Protein AF-A0A2A5MB67-F1 (afdb_monomer)

Sequence (106 aa):
VLVMNRERSQDVKKAVEFLKQNQRSEYKRHREIYRPWGRCDVVVQTPRFIVNRITVKPGGAFSMQMHHHRAEHWVILAGTGQVTVNGKQFLLTENQSTFIPIGAEH

Organism: NCBI:txid1463165

Mean predicted aligned error: 7.69 Å

InterPro domains:
  IPR001538 Mannose-6-phosphate isomerase, type II, C-terminal [PF01050] (22-106)
  IPR011051 RmlC-like cupin domain superfamily [SSF51182] (1-106)
  IPR014710 RmlC-like jelly roll fold [G3DSA:2.60.120.10] (13-106)
  IPR051161 Mannose-6-phosphate isomerase type 2 [PTHR46390] (1-106)

pLDDT: mean 90.05, std 9.38, range [61.69, 98.25]

Secondary structure (DSSP, 8-state):
-----GGGGGGHHHHHHHHHHTT-STTTS-SEEEETTEEEEEEEE-SS-EEEEEEEPTT--PPP-B-SS--EEEE--SSEEEEEETTEEEEEETT-EEEE-TT-B-

Structure (mmCIF, N/CA/C/O backbone):
data_AF-A0A2A5MB67-F1
#
_entry.id   AF-A0A2A5MB67-F1
#
loop_
_atom_site.group_PDB
_atom_site.id
_atom_site.type_symbol
_atom_site.label_atom_id
_atom_site.label_alt_id
_atom_site.label_comp_id
_atom_site.label_asym_id
_atom_site.label_entity_id
_atom_site.label_seq_id
_atom_site.pdbx_PDB_ins_code
_atom_site.Cartn_x
_atom_site.Cartn_y
_atom_site.Cartn_z
_atom_site.occupancy
_atom_site.B_iso_or_equiv
_atom_site.auth_seq_id
_atom_site.auth_comp_id
_atom_site.auth_asym_id
_atom_site.auth_atom_id
_atom_site.pdbx_PDB_model_num
ATOM 1 N N . VAL A 1 1 ? 9.044 -7.801 -14.062 1.00 61.69 1 VAL A N 1
ATOM 2 C CA . VAL A 1 1 ? 9.730 -9.044 -14.481 1.00 61.69 1 VAL A CA 1
ATOM 3 C C . VAL A 1 1 ? 9.963 -8.920 -15.971 1.00 61.69 1 VAL A C 1
ATOM 5 O O . VAL A 1 1 ? 8.999 -8.644 -16.673 1.00 61.69 1 VAL A O 1
ATOM 8 N N . LEU A 1 2 ? 11.211 -9.006 -16.433 1.00 67.38 2 LEU A N 1
ATOM 9 C CA . LEU A 1 2 ? 11.528 -8.963 -17.861 1.00 67.38 2 LEU A CA 1
ATOM 10 C C . LEU A 1 2 ? 11.507 -10.405 -18.373 1.00 67.38 2 LEU A C 1
ATOM 12 O O . LEU A 1 2 ? 12.255 -11.240 -17.873 1.00 67.38 2 LEU A O 1
ATOM 16 N N . VAL A 1 3 ? 10.591 -10.705 -19.291 1.00 72.31 3 VAL A N 1
ATOM 17 C CA . VAL A 1 3 ? 10.412 -12.047 -19.859 1.00 72.31 3 VAL A CA 1
ATOM 18 C C . VAL A 1 3 ? 10.886 -12.006 -21.301 1.00 72.31 3 VAL A C 1
ATOM 20 O O . VAL A 1 3 ? 10.502 -11.111 -22.052 1.00 72.31 3 VAL A O 1
ATOM 23 N N . MET A 1 4 ? 11.730 -12.958 -21.686 1.00 77.12 4 MET A N 1
ATOM 24 C CA . MET A 1 4 ? 12.209 -13.074 -23.057 1.00 77.12 4 MET A CA 1
ATOM 25 C C . MET A 1 4 ? 12.437 -14.529 -23.446 1.00 77.12 4 MET A C 1
ATOM 27 O O . MET A 1 4 ? 12.581 -15.398 -22.586 1.00 77.12 4 MET A O 1
ATOM 31 N N . ASN A 1 5 ? 12.505 -14.776 -24.754 1.00 81.94 5 ASN A N 1
ATOM 32 C CA . ASN A 1 5 ? 12.884 -16.078 -25.284 1.00 81.94 5 ASN A CA 1
ATOM 33 C C . ASN A 1 5 ? 14.308 -16.445 -24.816 1.00 81.94 5 ASN A C 1
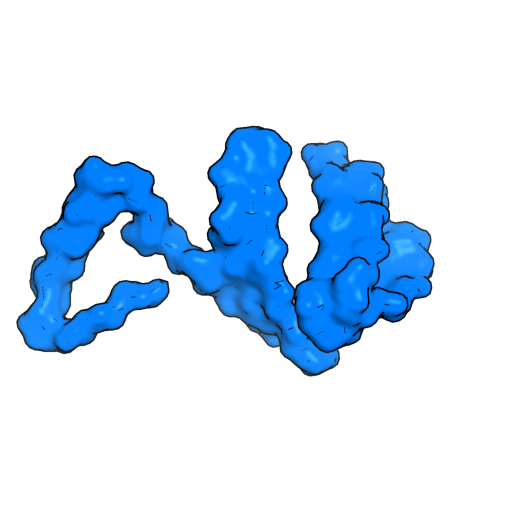ATOM 35 O O . ASN A 1 5 ? 15.236 -15.640 -24.939 1.00 81.94 5 ASN A O 1
ATOM 39 N N . ARG A 1 6 ? 14.469 -17.669 -24.298 1.00 77.69 6 ARG A N 1
ATOM 40 C CA . ARG A 1 6 ? 15.723 -18.227 -23.769 1.00 77.69 6 ARG A CA 1
ATOM 41 C C . ARG A 1 6 ? 16.887 -18.132 -24.763 1.00 77.69 6 ARG A C 1
ATOM 43 O O . ARG A 1 6 ? 18.012 -17.854 -24.347 1.00 77.69 6 ARG A O 1
ATOM 50 N N . GLU A 1 7 ? 16.616 -18.295 -26.057 1.00 86.31 7 GLU A N 1
ATOM 51 C CA . GLU A 1 7 ? 17.623 -18.218 -27.128 1.00 86.31 7 GLU A CA 1
ATOM 52 C C . GLU A 1 7 ? 18.212 -16.813 -27.303 1.00 86.31 7 GLU A C 1
ATOM 54 O O . GLU A 1 7 ? 19.313 -16.653 -27.820 1.00 86.31 7 GLU A O 1
ATOM 59 N N . ARG A 1 8 ? 17.514 -15.782 -26.819 1.00 83.62 8 ARG A N 1
ATOM 60 C CA . ARG A 1 8 ? 17.938 -14.381 -26.916 1.00 83.62 8 ARG A CA 1
ATOM 61 C C . ARG A 1 8 ? 18.428 -13.812 -25.591 1.00 83.62 8 ARG A C 1
ATOM 63 O O . ARG A 1 8 ? 18.541 -12.601 -25.459 1.00 83.62 8 ARG A O 1
ATOM 70 N N . SER A 1 9 ? 18.752 -14.655 -24.613 1.00 78.12 9 SER A N 1
ATOM 71 C CA . SER A 1 9 ? 19.194 -14.232 -23.272 1.00 78.12 9 SER A CA 1
ATOM 72 C C . SER A 1 9 ? 20.386 -13.254 -23.269 1.00 78.12 9 SER A C 1
ATOM 74 O O . SER A 1 9 ? 20.509 -12.438 -22.359 1.00 78.12 9 SER A O 1
ATOM 76 N N . GLN A 1 10 ? 21.220 -13.252 -24.312 1.00 76.94 10 GLN A N 1
ATOM 77 C CA . GLN A 1 10 ? 22.318 -12.289 -24.485 1.00 76.94 10 GLN A CA 1
ATOM 78 C C . GLN A 1 10 ? 21.840 -10.850 -24.785 1.00 76.94 10 GLN A C 1
ATOM 80 O O . GLN A 1 10 ? 22.546 -9.882 -24.502 1.00 76.94 10 GLN A O 1
ATOM 85 N N . ASP A 1 11 ? 20.618 -10.675 -25.298 1.00 83.69 11 ASP A N 1
ATOM 86 C CA . ASP A 1 11 ? 20.036 -9.363 -25.608 1.00 83.69 11 ASP A CA 1
ATOM 87 C C . ASP A 1 11 ? 19.506 -8.626 -24.356 1.00 83.69 11 ASP A C 1
ATOM 89 O O . ASP A 1 11 ? 19.142 -7.451 -24.453 1.00 83.69 11 ASP A O 1
ATOM 93 N N . VAL A 1 12 ? 19.514 -9.248 -23.162 1.00 82.44 12 VAL A N 1
ATOM 94 C CA . VAL A 1 12 ? 19.139 -8.579 -21.893 1.00 82.44 12 VAL A CA 1
ATOM 95 C C . VAL A 1 12 ? 19.958 -7.309 -21.686 1.00 82.44 12 VAL A C 1
ATOM 97 O O . VAL A 1 12 ? 19.416 -6.280 -21.280 1.00 82.44 12 VAL A O 1
ATOM 100 N N . LYS A 1 13 ? 21.258 -7.354 -22.001 1.00 82.44 13 LYS A N 1
ATOM 101 C CA . LYS A 1 13 ? 22.155 -6.204 -21.843 1.00 82.44 13 LYS A CA 1
ATOM 102 C C . LYS A 1 13 ? 21.680 -5.007 -22.673 1.00 82.44 13 LYS A C 1
ATOM 104 O O . LYS A 1 13 ? 21.605 -3.904 -22.140 1.00 82.44 13 LYS A O 1
ATOM 109 N N . LYS A 1 14 ? 21.262 -5.248 -23.922 1.00 86.44 14 LYS A N 1
ATOM 110 C CA . LYS A 1 14 ? 20.730 -4.217 -24.829 1.00 86.44 14 LYS A CA 1
ATOM 111 C C . LYS A 1 14 ? 19.434 -3.610 -24.290 1.00 86.44 14 LYS A C 1
ATOM 113 O O . LYS A 1 14 ? 19.271 -2.395 -24.303 1.00 86.44 14 LYS A O 1
ATOM 118 N N . ALA A 1 15 ? 18.533 -4.438 -23.759 1.00 83.00 15 ALA A N 1
ATOM 119 C CA . ALA A 1 15 ? 17.294 -3.961 -23.145 1.00 83.00 15 ALA A CA 1
ATOM 120 C C . ALA A 1 15 ? 17.563 -3.105 -21.892 1.00 83.00 15 ALA A C 1
ATOM 122 O O . ALA A 1 15 ? 16.957 -2.049 -21.716 1.00 83.00 15 ALA A O 1
ATOM 123 N N . VAL A 1 16 ? 18.504 -3.517 -21.038 1.00 83.38 16 VAL A N 1
ATOM 124 C CA . VAL A 1 16 ? 18.908 -2.743 -19.852 1.00 83.38 16 VAL A CA 1
ATOM 125 C C . VAL A 1 16 ? 19.573 -1.422 -20.245 1.00 83.38 16 VAL A C 1
ATOM 127 O O . VAL A 1 16 ? 19.291 -0.396 -19.628 1.00 83.38 16 VAL A O 1
ATOM 130 N N . GLU A 1 17 ? 20.429 -1.416 -21.267 1.00 86.31 17 GLU A N 1
ATOM 131 C CA . GLU A 1 17 ? 21.054 -0.198 -21.799 1.00 86.31 17 GLU A CA 1
ATOM 132 C C . GLU A 1 17 ? 20.021 0.773 -22.373 1.00 86.31 17 GLU A C 1
ATOM 134 O O . GLU A 1 17 ? 20.056 1.955 -22.035 1.00 86.31 17 GLU A O 1
ATOM 139 N N . PHE A 1 18 ? 19.042 0.277 -23.133 1.00 86.31 18 PHE A N 1
ATOM 140 C CA . PHE A 1 18 ? 17.924 1.086 -23.615 1.00 86.31 18 PHE A CA 1
ATOM 141 C C . PHE A 1 18 ? 17.154 1.736 -22.457 1.00 86.31 18 PHE A C 1
ATOM 143 O O . PHE A 1 18 ? 16.891 2.940 -22.473 1.00 86.31 18 PHE A O 1
ATOM 150 N N . LEU A 1 19 ? 16.829 0.974 -21.408 1.00 85.19 19 LEU A N 1
ATOM 151 C CA . LEU A 1 19 ? 16.138 1.521 -20.237 1.00 85.19 19 LEU A CA 1
ATOM 152 C C . LEU A 1 19 ? 16.999 2.567 -19.503 1.00 85.19 19 LEU A C 1
ATOM 154 O O . LEU A 1 19 ? 16.485 3.606 -19.094 1.00 85.19 19 LEU A O 1
ATOM 158 N N . LYS A 1 20 ? 18.314 2.344 -19.380 1.00 83.44 20 LYS A N 1
ATOM 159 C CA . LYS A 1 20 ? 19.250 3.321 -18.798 1.00 83.44 20 LYS A CA 1
ATOM 160 C C . LYS A 1 20 ? 19.272 4.635 -19.575 1.00 83.44 20 LYS A C 1
ATOM 162 O O . LYS A 1 20 ? 19.164 5.689 -18.954 1.00 83.44 20 LYS A O 1
ATOM 167 N N . GLN A 1 21 ? 19.388 4.566 -20.901 1.00 88.50 21 GLN A N 1
ATOM 168 C CA . GLN A 1 21 ? 19.424 5.742 -21.779 1.00 88.50 21 GLN A CA 1
ATOM 169 C C . GLN A 1 21 ? 18.142 6.573 -21.676 1.00 88.50 21 GLN A C 1
ATOM 171 O O . GLN A 1 21 ? 18.199 7.797 -21.675 1.00 88.50 21 GLN A O 1
ATOM 176 N N . ASN A 1 22 ? 16.998 5.913 -21.498 1.00 86.00 22 ASN A N 1
ATOM 177 C CA . ASN A 1 22 ? 15.698 6.566 -21.347 1.00 86.00 22 ASN A CA 1
ATOM 178 C C . ASN A 1 22 ? 15.367 6.954 -19.891 1.00 86.00 22 ASN A C 1
ATOM 180 O O . ASN A 1 22 ? 14.215 7.248 -19.588 1.00 86.00 22 ASN A O 1
ATOM 184 N N . GLN A 1 23 ? 16.346 6.912 -18.975 1.00 79.94 23 GLN A N 1
ATOM 185 C CA . GLN A 1 23 ? 16.178 7.221 -17.543 1.00 79.94 23 GLN A CA 1
ATOM 186 C C . GLN A 1 23 ? 15.051 6.423 -16.855 1.00 79.94 23 GLN A C 1
ATOM 188 O O . GLN A 1 23 ? 14.471 6.843 -15.855 1.00 79.94 23 GLN A O 1
ATOM 193 N N . ARG A 1 24 ? 14.761 5.231 -17.379 1.00 77.75 24 ARG A N 1
ATOM 194 C CA . ARG A 1 24 ? 13.707 4.329 -16.913 1.00 77.75 24 ARG A CA 1
ATOM 195 C C . ARG A 1 24 ? 14.186 3.503 -15.721 1.00 77.75 24 ARG A C 1
ATOM 197 O O . ARG A 1 24 ? 15.337 3.091 -15.680 1.00 77.75 24 ARG A O 1
ATOM 204 N N . SER A 1 25 ? 13.353 3.267 -14.711 1.00 72.88 25 SER A N 1
ATOM 205 C CA . SER A 1 25 ? 13.760 2.625 -13.445 1.00 72.88 25 SER A CA 1
ATOM 206 C C . SER A 1 25 ? 13.511 1.110 -13.399 1.00 72.88 25 SER A C 1
ATOM 208 O O . SER A 1 25 ? 13.944 0.433 -12.464 1.00 72.88 25 SER A O 1
ATOM 210 N N . GLU A 1 26 ? 12.881 0.553 -14.430 1.00 74.00 26 GLU A N 1
ATOM 211 C CA . GLU A 1 26 ? 12.408 -0.832 -14.518 1.00 74.00 26 GLU A CA 1
ATOM 212 C C . GLU A 1 26 ? 13.541 -1.863 -14.520 1.00 74.00 26 GLU A C 1
ATOM 214 O O . GLU A 1 26 ? 13.328 -3.007 -14.125 1.00 74.00 26 GLU A O 1
ATOM 219 N N . TYR A 1 27 ? 14.756 -1.466 -14.918 1.00 67.44 27 TYR A N 1
ATOM 220 C CA . TYR A 1 27 ? 15.946 -2.317 -14.801 1.00 67.44 27 TYR A CA 1
ATOM 221 C C . TYR A 1 27 ? 16.518 -2.359 -13.375 1.00 67.44 27 TYR A C 1
ATOM 223 O O . TYR A 1 27 ? 17.337 -3.224 -13.076 1.00 67.44 27 TYR A O 1
ATOM 231 N N . LYS A 1 28 ? 16.133 -1.415 -12.504 1.00 64.25 28 LYS A N 1
ATOM 232 C CA . LYS A 1 28 ? 16.621 -1.304 -11.117 1.00 64.25 28 LYS A CA 1
ATOM 233 C C . LYS A 1 28 ? 15.661 -1.911 -10.106 1.00 64.25 28 LYS A C 1
ATOM 235 O O . LYS A 1 28 ? 16.107 -2.409 -9.077 1.00 64.25 28 LYS A O 1
ATOM 240 N N . ARG A 1 29 ? 14.350 -1.821 -10.344 1.00 62.78 29 ARG A N 1
ATOM 241 C CA . ARG A 1 29 ? 13.328 -2.274 -9.395 1.00 62.78 29 ARG A CA 1
ATOM 242 C C . ARG A 1 29 ? 12.230 -3.045 -10.108 1.00 62.78 29 ARG A C 1
ATOM 244 O O . ARG A 1 29 ? 11.655 -2.578 -11.088 1.00 62.78 29 ARG A O 1
ATOM 251 N N . HIS A 1 30 ? 11.904 -4.216 -9.568 1.00 65.00 30 HIS A N 1
ATOM 252 C CA . HIS A 1 30 ? 10.660 -4.884 -9.920 1.00 65.00 30 HIS A CA 1
ATOM 253 C C . HIS A 1 30 ? 9.493 -4.008 -9.460 1.00 65.00 30 HIS A C 1
ATOM 255 O O . HIS A 1 30 ? 9.416 -3.645 -8.290 1.00 65.00 30 HIS A O 1
ATOM 261 N N . ARG A 1 31 ? 8.607 -3.677 -10.405 1.00 66.31 31 ARG A N 1
ATOM 262 C CA . ARG A 1 31 ? 7.399 -2.872 -10.187 1.00 66.31 31 ARG A CA 1
ATOM 263 C C . ARG A 1 31 ? 6.524 -3.424 -9.057 1.00 66.31 31 ARG A C 1
ATOM 265 O O . ARG A 1 31 ? 6.056 -2.670 -8.219 1.00 66.31 31 ARG A O 1
ATOM 272 N N . GLU A 1 32 ? 6.385 -4.746 -8.999 1.00 79.94 32 GLU A N 1
ATOM 273 C CA . GLU A 1 32 ? 5.611 -5.433 -7.969 1.00 79.94 32 GLU A CA 1
ATOM 274 C C . GLU A 1 32 ? 6.508 -6.266 -7.060 1.00 79.94 32 GLU A C 1
ATOM 276 O O . GLU A 1 32 ? 7.344 -7.053 -7.517 1.00 79.94 32 GLU A O 1
ATOM 281 N N . ILE A 1 33 ? 6.283 -6.108 -5.763 1.00 86.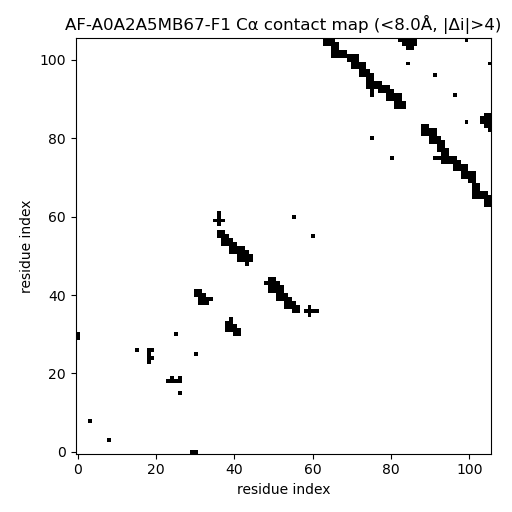50 33 ILE A N 1
ATOM 282 C CA . ILE A 1 33 ? 6.950 -6.834 -4.697 1.00 86.50 33 ILE A CA 1
ATOM 283 C C . ILE A 1 33 ? 5.920 -7.743 -4.025 1.00 86.50 33 ILE A C 1
ATOM 285 O O . ILE A 1 33 ? 4.928 -7.271 -3.470 1.00 86.50 33 ILE A O 1
ATOM 289 N N . TYR A 1 34 ? 6.179 -9.049 -4.040 1.00 88.00 34 TYR A N 1
ATOM 290 C CA . TYR A 1 34 ? 5.312 -10.050 -3.420 1.00 88.00 34 TYR A CA 1
ATOM 291 C C . TYR A 1 34 ? 5.693 -10.279 -1.951 1.00 88.00 34 TYR A C 1
ATOM 293 O O . TYR A 1 34 ? 6.870 -10.242 -1.569 1.00 88.00 34 TYR A O 1
ATOM 301 N N . ARG A 1 35 ? 4.675 -10.475 -1.114 1.00 89.12 35 ARG A N 1
ATOM 302 C CA . ARG A 1 35 ? 4.761 -10.692 0.336 1.00 89.12 35 ARG A CA 1
ATOM 303 C C . ARG A 1 35 ? 3.781 -11.797 0.756 1.00 89.12 35 ARG A C 1
ATOM 305 O O . ARG A 1 35 ? 2.838 -12.070 0.014 1.00 89.12 35 ARG A O 1
ATOM 312 N N . PRO A 1 36 ? 3.946 -12.421 1.936 1.00 91.25 36 PRO A N 1
ATOM 313 C CA . PRO A 1 36 ? 3.020 -13.458 2.405 1.00 91.25 36 PRO A CA 1
ATOM 314 C C . PRO A 1 36 ? 1.556 -12.992 2.446 1.00 91.25 36 PRO A C 1
ATOM 316 O O . PRO A 1 36 ? 0.666 -13.720 2.015 1.00 91.25 36 PRO A O 1
ATOM 319 N N . TRP A 1 37 ? 1.322 -11.741 2.856 1.00 93.94 37 TRP A N 1
ATOM 320 C CA . TRP A 1 37 ? -0.007 -11.129 2.912 1.00 93.94 37 TRP A CA 1
ATOM 321 C C . TRP A 1 37 ? -0.563 -10.698 1.543 1.00 93.94 37 TRP A C 1
ATOM 323 O O . TRP A 1 37 ? -1.747 -10.387 1.450 1.00 93.94 37 TRP A O 1
ATOM 333 N N . GLY A 1 38 ? 0.240 -10.668 0.469 1.00 94.44 38 GLY A N 1
ATOM 334 C CA . GLY A 1 38 ? -0.200 -10.167 -0.836 1.00 94.44 38 GLY A CA 1
ATOM 335 C C . GLY A 1 38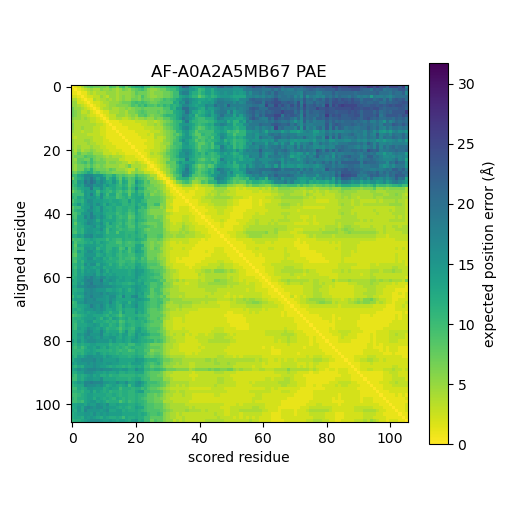 ? 0.912 -9.545 -1.680 1.00 94.44 38 GLY A C 1
ATOM 336 O O . GLY A 1 38 ? 1.952 -10.164 -1.910 1.00 94.44 38 GLY A O 1
ATOM 337 N N . ARG A 1 39 ? 0.689 -8.341 -2.209 1.00 94.00 39 ARG A N 1
ATOM 338 C CA . ARG A 1 39 ? 1.665 -7.633 -3.054 1.00 94.00 39 ARG A CA 1
ATOM 339 C C . ARG A 1 39 ? 1.589 -6.118 -2.902 1.00 94.00 39 ARG A C 1
ATOM 341 O O . ARG A 1 39 ? 0.527 -5.570 -2.624 1.00 94.00 39 ARG A O 1
ATOM 348 N N . CYS A 1 40 ? 2.710 -5.452 -3.150 1.00 92.88 40 CYS A N 1
ATOM 349 C CA . CYS A 1 40 ? 2.840 -3.998 -3.190 1.00 92.88 40 CYS A CA 1
ATOM 350 C C . CYS A 1 40 ? 3.409 -3.560 -4.545 1.00 92.88 40 CYS A C 1
ATOM 352 O O . CYS A 1 40 ? 4.396 -4.133 -5.009 1.00 92.88 40 CYS A O 1
ATOM 354 N N . ASP A 1 41 ? 2.796 -2.552 -5.159 1.00 91.44 41 ASP A N 1
ATOM 355 C CA . ASP A 1 41 ? 3.228 -1.898 -6.395 1.00 91.44 41 ASP A CA 1
ATOM 356 C C . ASP A 1 41 ? 3.489 -0.415 -6.108 1.00 91.44 41 ASP A C 1
ATOM 358 O O . ASP A 1 41 ? 2.584 0.304 -5.679 1.00 91.44 41 ASP A O 1
ATOM 362 N N . VAL A 1 42 ? 4.720 0.050 -6.322 1.00 90.38 42 VAL A N 1
ATOM 363 C CA . VAL A 1 42 ? 5.069 1.467 -6.143 1.00 90.38 42 VAL A CA 1
ATOM 364 C C . VAL A 1 42 ? 4.666 2.215 -7.412 1.00 90.38 42 VAL A C 1
ATOM 366 O O . VAL A 1 42 ? 5.342 2.122 -8.436 1.00 90.38 42 VAL A O 1
ATOM 369 N N . VAL A 1 43 ? 3.565 2.963 -7.349 1.00 90.94 43 VAL A N 1
ATOM 370 C CA . VAL A 1 43 ? 2.989 3.654 -8.515 1.00 90.94 43 VAL A CA 1
ATOM 371 C C . VAL A 1 43 ? 3.633 5.019 -8.724 1.00 90.94 43 VAL A C 1
ATOM 373 O O . VAL A 1 43 ? 3.903 5.411 -9.857 1.00 90.94 43 VAL A O 1
ATOM 376 N N . VAL A 1 44 ? 3.892 5.742 -7.634 1.00 91.25 44 VAL A N 1
ATOM 377 C CA . VAL A 1 44 ? 4.509 7.072 -7.668 1.00 91.25 44 VAL A CA 1
ATOM 378 C C . VAL A 1 44 ? 5.600 7.139 -6.614 1.00 91.25 44 VAL A C 1
ATOM 380 O O . VAL A 1 44 ? 5.378 6.770 -5.463 1.00 91.25 44 VAL A O 1
ATOM 383 N N . GLN A 1 45 ? 6.769 7.649 -6.994 1.00 90.25 45 GLN A N 1
ATOM 384 C CA . GLN A 1 45 ? 7.877 7.890 -6.079 1.00 90.25 45 GLN A CA 1
ATOM 385 C C . GLN A 1 45 ? 8.455 9.280 -6.347 1.00 90.25 45 GLN A C 1
ATOM 387 O O . GLN A 1 45 ? 9.098 9.508 -7.369 1.00 90.25 45 GLN A O 1
ATOM 392 N N . THR A 1 46 ? 8.227 10.204 -5.417 1.00 92.75 46 THR A N 1
ATOM 393 C CA . THR A 1 46 ? 8.771 11.567 -5.456 1.00 92.75 46 THR A CA 1
ATOM 394 C C . THR A 1 46 ? 9.605 11.835 -4.198 1.00 92.75 46 THR A C 1
ATOM 396 O O . THR A 1 46 ? 9.515 11.071 -3.235 1.00 92.75 46 THR A O 1
ATOM 399 N N . PRO A 1 47 ? 10.384 12.932 -4.145 1.00 93.06 47 PRO A N 1
ATOM 400 C CA . PRO A 1 47 ? 11.078 13.331 -2.919 1.00 93.06 47 PRO A CA 1
ATOM 401 C C . PRO A 1 47 ? 10.147 13.655 -1.738 1.00 93.06 47 PRO A C 1
ATOM 403 O O . PRO A 1 47 ? 10.608 13.696 -0.602 1.00 93.06 47 PRO A O 1
ATOM 406 N N . ARG A 1 48 ? 8.857 13.929 -1.990 1.00 93.38 48 ARG A N 1
ATOM 407 C CA . ARG A 1 48 ? 7.901 14.388 -0.965 1.00 93.38 48 ARG A CA 1
ATOM 408 C C . ARG A 1 48 ? 6.927 13.304 -0.523 1.00 93.38 48 ARG A C 1
ATOM 410 O O . ARG A 1 48 ? 6.527 13.299 0.633 1.00 93.38 48 ARG A O 1
ATOM 417 N N . PHE A 1 49 ? 6.539 12.408 -1.425 1.00 95.12 49 PHE A N 1
ATOM 418 C CA . PHE A 1 49 ? 5.579 11.348 -1.134 1.00 95.12 49 PHE A CA 1
ATOM 419 C C . PHE A 1 49 ? 5.784 10.123 -2.025 1.00 95.12 49 PHE A C 1
ATOM 421 O O . PHE A 1 49 ? 6.371 10.192 -3.112 1.00 95.12 49 PHE A O 1
ATOM 428 N N . ILE A 1 50 ? 5.236 9.004 -1.560 1.00 94.38 50 ILE A N 1
ATOM 429 C CA . ILE A 1 50 ? 5.194 7.733 -2.276 1.00 94.38 50 ILE A CA 1
ATOM 430 C C . ILE A 1 50 ? 3.743 7.261 -2.303 1.00 94.38 50 ILE A C 1
ATOM 432 O O . ILE A 1 50 ? 3.063 7.316 -1.282 1.00 94.38 50 ILE A O 1
ATOM 436 N N . VAL A 1 51 ? 3.285 6.780 -3.459 1.00 95.56 51 VAL A N 1
ATOM 437 C CA . VAL A 1 51 ? 1.981 6.123 -3.601 1.00 95.56 51 VAL A CA 1
ATOM 438 C C . VAL A 1 51 ? 2.216 4.650 -3.876 1.00 95.56 51 VAL A C 1
ATOM 440 O O . VAL A 1 51 ? 2.763 4.283 -4.919 1.00 95.56 51 VAL A O 1
ATOM 443 N N . ASN A 1 52 ? 1.772 3.816 -2.942 1.00 94.81 52 ASN A N 1
ATOM 444 C CA . ASN A 1 52 ? 1.804 2.369 -3.073 1.00 94.81 52 ASN A CA 1
ATOM 445 C C . ASN A 1 52 ? 0.394 1.856 -3.343 1.00 94.81 52 ASN A C 1
ATOM 447 O O . ASN A 1 52 ? -0.525 2.107 -2.567 1.00 94.81 52 ASN A O 1
ATOM 451 N N . ARG A 1 53 ? 0.231 1.089 -4.419 1.00 96.00 53 ARG A N 1
ATOM 452 C CA . ARG A 1 53 ? -0.957 0.273 -4.634 1.00 96.00 53 ARG A CA 1
ATOM 453 C C . ARG A 1 53 ? -0.714 -1.089 -4.008 1.00 96.00 53 ARG A C 1
ATOM 455 O O . ARG A 1 53 ? 0.148 -1.843 -4.456 1.00 96.00 53 ARG A O 1
ATOM 462 N N . ILE A 1 54 ? -1.484 -1.404 -2.976 1.00 96.06 54 ILE A N 1
ATOM 463 C CA 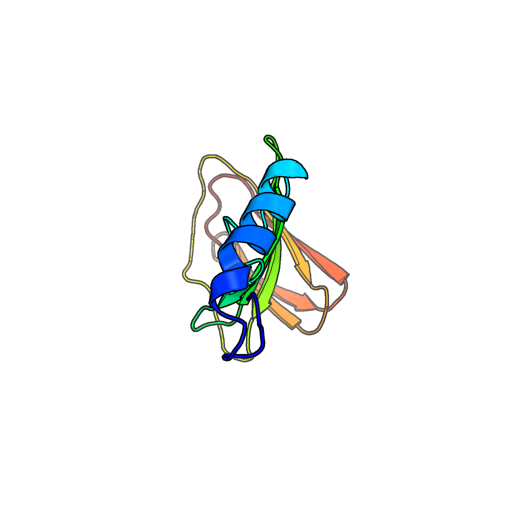. ILE A 1 54 ? -1.312 -2.627 -2.200 1.00 96.06 54 ILE A CA 1
ATOM 464 C C . ILE A 1 54 ? -2.514 -3.544 -2.422 1.00 96.06 54 ILE A C 1
ATOM 466 O O . ILE A 1 54 ? -3.657 -3.103 -2.393 1.00 96.06 54 ILE A O 1
ATOM 470 N N . THR A 1 55 ? -2.255 -4.826 -2.675 1.00 96.44 55 THR A N 1
ATOM 471 C CA . THR A 1 55 ? -3.287 -5.866 -2.733 1.00 96.44 55 THR A CA 1
ATOM 472 C C . THR A 1 55 ? -3.037 -6.836 -1.596 1.00 96.44 55 THR A C 1
ATOM 474 O O . THR A 1 55 ? -2.006 -7.512 -1.583 1.00 96.44 55 THR A O 1
ATOM 477 N N . VAL A 1 56 ? -3.978 -6.917 -0.664 1.00 96.88 56 VAL A N 1
ATOM 478 C CA . VAL A 1 56 ? -3.950 -7.869 0.448 1.00 96.88 56 VAL A CA 1
ATOM 479 C C . VAL A 1 56 ? -4.836 -9.055 0.084 1.00 96.88 56 VAL A C 1
ATOM 481 O O . VAL A 1 56 ? -5.934 -8.878 -0.438 1.00 96.88 56 VAL A O 1
ATOM 484 N N . LYS A 1 57 ? -4.340 -10.274 0.294 1.00 96.31 57 LYS A N 1
ATOM 485 C CA . LYS A 1 57 ? -5.133 -11.494 0.104 1.00 96.31 57 LYS A CA 1
ATOM 486 C C . LYS A 1 57 ? -6.180 -11.606 1.219 1.00 96.31 57 LYS A C 1
ATOM 488 O O . LYS A 1 57 ? -5.909 -11.137 2.322 1.00 96.31 57 LYS A O 1
ATOM 493 N N . PRO A 1 58 ? -7.324 -12.273 0.992 1.00 95.69 58 PRO A N 1
ATOM 494 C CA . PRO A 1 58 ? -8.255 -12.591 2.072 1.00 95.69 58 PRO A CA 1
ATOM 495 C C . PRO A 1 58 ? -7.533 -13.268 3.249 1.00 95.69 58 PRO A C 1
ATOM 497 O O . PRO A 1 58 ? -6.757 -14.200 3.040 1.00 95.69 58 PRO A O 1
ATOM 500 N N . GLY A 1 59 ? -7.741 -12.759 4.466 1.00 94.69 59 GLY A N 1
ATOM 501 C CA . GLY A 1 59 ? -7.056 -13.220 5.684 1.00 94.69 59 GLY A CA 1
ATOM 502 C C . GLY A 1 59 ? -5.594 -12.773 5.834 1.00 94.69 59 GLY A C 1
ATOM 503 O O . GLY A 1 59 ? -4.972 -13.058 6.854 1.00 94.69 59 GLY A O 1
ATOM 504 N N . GLY A 1 60 ? -5.027 -12.073 4.849 1.00 95.69 60 GLY A N 1
ATOM 505 C CA . GLY A 1 60 ? -3.713 -11.448 4.955 1.00 95.69 60 GLY A CA 1
ATOM 506 C C . GLY A 1 60 ? -3.757 -10.191 5.822 1.00 95.69 60 GLY A C 1
ATOM 507 O O . GLY A 1 60 ? -4.748 -9.465 5.825 1.00 95.69 60 GLY A O 1
ATOM 508 N N . ALA A 1 61 ? -2.662 -9.912 6.526 1.00 94.50 61 ALA A N 1
ATOM 509 C CA . ALA A 1 61 ? -2.524 -8.721 7.354 1.00 94.50 61 ALA A CA 1
ATOM 510 C C . ALA A 1 61 ? -1.086 -8.192 7.330 1.00 94.50 61 ALA A C 1
ATOM 512 O O . ALA A 1 61 ? -0.129 -8.937 7.088 1.00 94.50 61 ALA A O 1
ATOM 513 N N . PHE A 1 62 ? -0.945 -6.898 7.597 1.00 92.50 62 PHE A N 1
ATOM 514 C CA . PHE A 1 62 ? 0.342 -6.285 7.900 1.00 92.50 62 PHE A CA 1
ATOM 515 C C . PHE A 1 62 ? 0.667 -6.497 9.379 1.00 92.50 62 PHE A C 1
ATOM 517 O O . PHE A 1 62 ? -0.230 -6.623 10.211 1.00 92.50 62 PHE A O 1
ATOM 524 N N . SER A 1 63 ? 1.954 -6.532 9.716 1.00 93.31 63 SER A N 1
ATOM 525 C CA . SER A 1 63 ? 2.366 -6.328 11.103 1.00 93.31 63 SER A CA 1
ATOM 526 C C . SER A 1 63 ? 2.036 -4.897 11.512 1.00 93.31 63 SER A C 1
ATOM 528 O O . SER A 1 63 ? 2.224 -3.999 10.698 1.00 93.31 63 SER A O 1
ATOM 530 N N . MET A 1 64 ? 1.626 -4.691 12.762 1.00 94.44 64 MET A N 1
ATOM 531 C CA . MET A 1 64 ? 1.410 -3.356 13.324 1.00 94.44 64 MET A CA 1
ATOM 532 C C . MET A 1 64 ? 2.686 -2.509 13.194 1.00 94.44 64 MET A C 1
ATOM 534 O O . MET A 1 64 ? 3.781 -3.012 13.470 1.00 94.44 64 MET A O 1
ATOM 538 N N . GLN A 1 65 ? 2.579 -1.271 12.720 1.00 95.50 65 GLN A N 1
ATOM 539 C CA . GLN A 1 65 ? 3.696 -0.348 12.502 1.00 95.50 65 GLN A CA 1
ATOM 540 C C . GLN A 1 65 ? 3.422 1.022 13.127 1.00 95.50 65 GLN A C 1
ATOM 542 O O . GLN A 1 65 ? 2.288 1.410 13.382 1.00 95.50 65 GLN A O 1
ATOM 547 N N . MET A 1 66 ? 4.486 1.798 13.328 1.00 96.25 66 MET A N 1
ATOM 548 C CA . MET A 1 66 ? 4.399 3.207 13.699 1.00 96.25 66 MET A CA 1
ATOM 549 C C . MET A 1 66 ? 5.525 3.984 13.016 1.00 96.25 66 MET A C 1
ATOM 551 O O . MET A 1 66 ? 6.657 3.504 12.890 1.00 96.25 66 MET A O 1
ATOM 555 N N . HIS A 1 67 ? 5.210 5.185 12.532 1.00 95.00 67 HIS A N 1
ATOM 556 C CA . HIS A 1 67 ? 6.154 6.009 11.786 1.00 95.00 67 HIS A CA 1
ATOM 557 C C . HIS A 1 67 ? 6.262 7.425 12.357 1.00 95.00 67 HIS A C 1
ATOM 559 O O . HIS A 1 67 ? 5.302 8.188 12.342 1.00 95.00 67 HIS A O 1
ATOM 565 N N . HIS A 1 68 ? 7.467 7.816 12.781 1.00 94.00 68 HIS A N 1
ATOM 566 C CA . HIS A 1 68 ? 7.742 9.156 13.327 1.00 94.00 68 HIS A CA 1
ATOM 567 C C . HIS A 1 68 ? 7.896 10.264 12.275 1.00 94.00 68 HIS A C 1
ATOM 569 O O . HIS A 1 68 ? 7.848 11.440 12.615 1.00 94.00 68 HIS A O 1
ATOM 575 N N . HIS A 1 69 ? 8.104 9.910 11.004 1.00 93.75 69 HIS A N 1
ATOM 576 C CA . HIS A 1 69 ? 8.493 10.871 9.960 1.00 93.75 69 HIS A CA 1
ATOM 577 C C . HIS A 1 69 ? 7.543 10.899 8.760 1.00 93.75 69 HIS A C 1
ATOM 579 O O . HIS A 1 69 ? 7.841 11.544 7.757 1.00 93.75 69 HIS A O 1
ATOM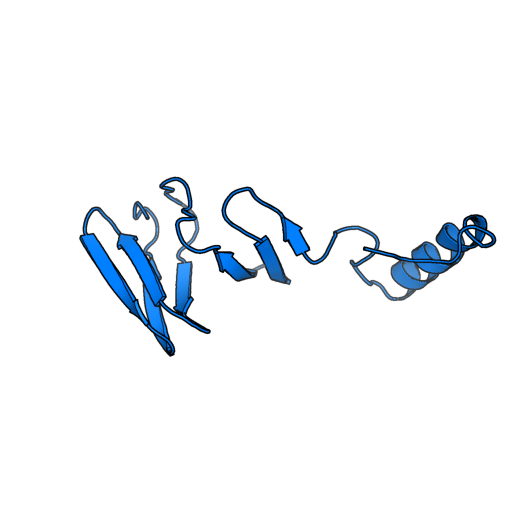 585 N N . ARG A 1 70 ? 6.417 10.181 8.827 1.00 94.56 70 ARG A N 1
ATOM 586 C CA . ARG A 1 70 ? 5.405 10.198 7.769 1.00 94.56 70 ARG A CA 1
ATOM 587 C C . ARG A 1 70 ? 4.011 9.994 8.336 1.00 94.56 70 ARG A C 1
ATOM 589 O O . ARG A 1 70 ? 3.836 9.238 9.285 1.00 94.56 70 ARG A O 1
ATOM 596 N N . ALA A 1 71 ? 3.055 10.672 7.720 1.00 97.25 71 ALA A N 1
ATOM 597 C CA . ALA A 1 71 ? 1.649 10.319 7.797 1.00 97.25 71 ALA A CA 1
ATOM 598 C C . ALA A 1 71 ? 1.295 9.459 6.581 1.00 97.25 71 ALA A C 1
ATOM 600 O O . ALA A 1 71 ? 1.991 9.504 5.560 1.00 97.25 71 ALA A O 1
ATOM 601 N N . GLU A 1 72 ? 0.202 8.715 6.677 1.00 97.50 72 GLU A N 1
ATOM 602 C CA . GLU A 1 72 ? -0.312 7.917 5.568 1.00 97.50 72 GLU A CA 1
ATOM 603 C C . GLU A 1 72 ? -1.786 8.225 5.314 1.00 97.50 72 GLU A C 1
ATOM 605 O O . GLU A 1 72 ? -2.530 8.620 6.20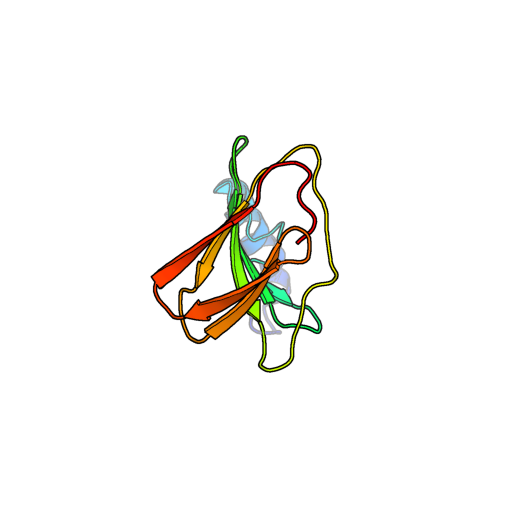9 1.00 97.50 72 GLU A O 1
ATOM 610 N N . HIS A 1 73 ? -2.215 8.040 4.069 1.00 97.88 73 HIS A N 1
ATOM 611 C CA . HIS A 1 73 ? -3.624 8.088 3.695 1.00 97.88 73 HIS A CA 1
ATOM 612 C C . HIS A 1 73 ? -3.936 6.833 2.900 1.00 97.88 73 HIS A C 1
ATOM 614 O O . HIS A 1 73 ? -3.331 6.583 1.856 1.00 97.88 73 HIS A O 1
ATOM 620 N N . TRP A 1 74 ? -4.839 6.015 3.427 1.00 97.50 74 TRP A N 1
ATOM 621 C CA . TRP A 1 74 ? -5.236 4.755 2.817 1.00 97.50 74 TRP A CA 1
ATOM 622 C C . TRP A 1 74 ? -6.636 4.879 2.238 1.00 97.50 74 TRP A C 1
ATOM 624 O O . TRP A 1 74 ? -7.534 5.394 2.899 1.00 97.50 74 TRP A O 1
ATOM 634 N N . VAL A 1 75 ? -6.823 4.374 1.020 1.00 98.00 75 VAL A N 1
ATOM 635 C CA . VAL A 1 75 ? -8.112 4.328 0.319 1.00 98.00 75 VAL A CA 1
ATOM 636 C C . VAL A 1 75 ? -8.338 2.902 -0.165 1.00 98.00 75 VAL A C 1
ATOM 638 O O . VAL A 1 75 ? -7.456 2.318 -0.801 1.00 98.00 75 VAL A O 1
ATOM 641 N N . ILE A 1 76 ? -9.512 2.336 0.112 1.00 98.12 76 ILE A N 1
ATOM 642 C CA . ILE A 1 76 ? -9.885 1.022 -0.417 1.00 98.12 76 ILE A CA 1
ATOM 643 C C . ILE A 1 76 ? -10.352 1.198 -1.861 1.00 98.12 76 ILE A C 1
ATOM 645 O O . ILE A 1 76 ? -11.406 1.770 -2.124 1.00 98.12 76 ILE A O 1
ATOM 649 N N . LEU A 1 77 ? -9.551 0.708 -2.808 1.00 97.50 77 LEU A N 1
ATOM 650 C CA . LEU A 1 77 ? -9.882 0.777 -4.235 1.00 97.50 77 LEU A CA 1
ATOM 651 C C . LEU A 1 77 ? -10.883 -0.30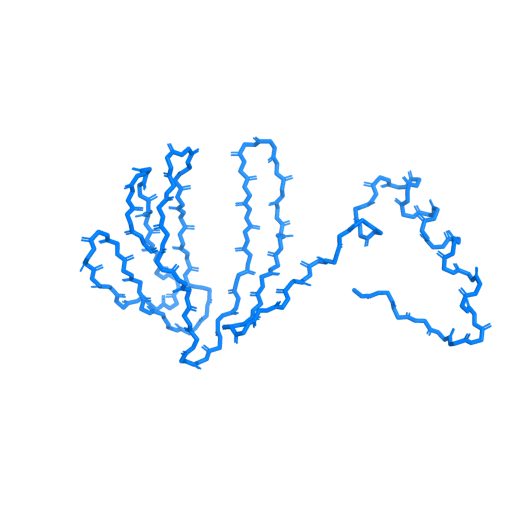3 -4.666 1.00 97.50 77 LEU A C 1
ATOM 653 O O . LEU A 1 77 ? -11.630 -0.081 -5.610 1.00 97.50 77 LEU A O 1
ATOM 657 N N . ALA A 1 78 ? -10.856 -1.469 -4.016 1.00 97.50 78 ALA A N 1
ATOM 658 C CA . ALA A 1 78 ? -11.751 -2.592 -4.280 1.00 97.50 78 ALA A CA 1
ATOM 659 C C . ALA A 1 78 ? -11.826 -3.517 -3.053 1.00 97.50 78 ALA A C 1
ATOM 661 O O . ALA A 1 78 ? -10.822 -3.699 -2.355 1.00 97.50 78 ALA A O 1
ATOM 662 N N . GLY A 1 79 ? -12.983 -4.136 -2.822 1.00 96.56 79 GLY A N 1
ATOM 663 C CA . GLY A 1 79 ? -13.223 -5.057 -1.713 1.00 96.56 79 GLY A CA 1
ATOM 664 C C . GLY A 1 79 ? -13.422 -4.376 -0.354 1.00 96.56 79 GLY A C 1
ATOM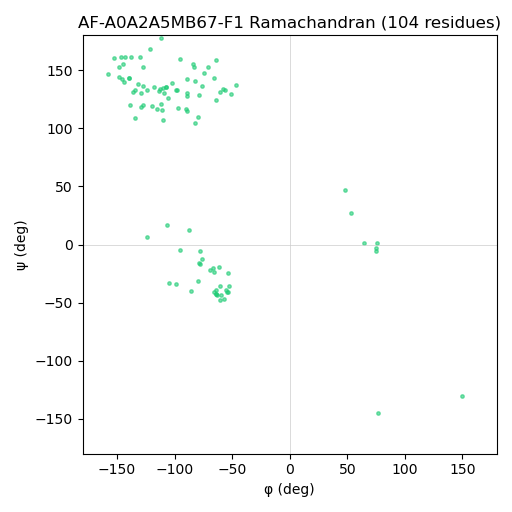 665 O O . GLY A 1 79 ? -14.058 -3.330 -0.228 1.00 96.56 79 GLY A O 1
ATOM 666 N N . THR A 1 80 ? -12.936 -5.019 0.707 1.00 97.12 80 THR A N 1
ATOM 667 C CA . THR A 1 80 ? -13.119 -4.569 2.094 1.00 97.12 80 THR A CA 1
ATOM 668 C C . THR A 1 80 ? -11.879 -4.909 2.910 1.00 97.12 80 THR A C 1
ATOM 670 O O . THR A 1 80 ? -11.279 -5.967 2.716 1.00 97.12 80 THR A O 1
ATOM 673 N N . GLY A 1 81 ? -11.491 -4.022 3.824 1.00 96.81 81 GLY A N 1
ATOM 674 C CA . GLY A 1 81 ? -10.359 -4.218 4.721 1.00 96.81 81 GLY A CA 1
ATOM 675 C C . GLY A 1 81 ? -10.667 -3.721 6.126 1.00 96.81 81 GLY A C 1
ATOM 676 O O . GLY A 1 81 ? -11.335 -2.704 6.304 1.00 96.81 81 GLY A O 1
ATOM 677 N N . GLN A 1 82 ? -10.167 -4.438 7.129 1.00 97.44 82 GLN A N 1
ATOM 678 C CA . GLN A 1 82 ? -10.154 -3.957 8.503 1.00 97.44 82 GLN A CA 1
ATOM 679 C C . GLN A 1 82 ? -8.859 -3.182 8.741 1.00 97.44 82 GLN A C 1
ATOM 681 O O . GLN A 1 82 ? -7.774 -3.691 8.464 1.00 97.44 82 GLN A O 1
ATOM 686 N N . VAL A 1 83 ? -8.971 -1.959 9.249 1.00 97.19 83 VAL A N 1
ATOM 687 C CA . VAL A 1 83 ? -7.828 -1.105 9.582 1.00 97.19 83 VAL A CA 1
ATOM 688 C C . VAL A 1 83 ? -7.854 -0.815 11.072 1.00 97.19 83 VAL A C 1
ATOM 690 O O . VAL A 1 83 ? -8.912 -0.509 11.623 1.00 97.19 83 VAL A O 1
ATOM 693 N N . THR A 1 84 ? -6.697 -0.904 11.722 1.00 97.50 84 THR A N 1
ATOM 694 C CA . THR A 1 84 ? -6.530 -0.500 13.119 1.00 97.50 84 THR A CA 1
ATOM 695 C C . THR A 1 84 ? -5.726 0.791 13.152 1.00 97.50 84 THR A C 1
ATOM 697 O O . THR A 1 84 ? -4.753 0.904 12.426 1.00 97.50 84 THR A O 1
ATOM 700 N N . VAL A 1 85 ? -6.129 1.777 13.953 1.00 97.44 85 VAL A N 1
ATOM 701 C CA . VAL A 1 85 ? -5.336 2.990 14.206 1.00 97.44 85 VAL A CA 1
ATOM 702 C C . VAL A 1 85 ? -5.435 3.330 15.690 1.00 97.44 85 VAL A C 1
ATOM 704 O O . VAL A 1 85 ? -6.535 3.546 16.203 1.00 97.44 85 VAL A O 1
ATOM 707 N N . ASN A 1 86 ? -4.302 3.369 16.394 1.00 96.31 86 ASN A N 1
ATOM 708 C CA . ASN A 1 86 ? -4.199 3.584 17.842 1.00 96.31 86 ASN A CA 1
ATOM 709 C C . ASN A 1 86 ? -5.178 2.699 18.639 1.00 96.31 86 ASN A C 1
ATOM 711 O O . ASN A 1 86 ? -5.942 3.180 19.477 1.00 96.31 86 ASN A O 1
ATOM 715 N N . GLY A 1 87 ? -5.220 1.407 18.303 1.00 95.88 87 GLY A N 1
ATOM 716 C CA . GLY A 1 87 ? -6.102 0.416 18.928 1.00 95.88 87 GLY A CA 1
ATOM 717 C C . GLY A 1 87 ? -7.579 0.481 18.514 1.00 95.88 87 GLY A C 1
ATOM 718 O O . GLY A 1 87 ? -8.346 -0.406 18.882 1.00 95.88 87 GLY A O 1
ATOM 719 N N . LYS A 1 88 ? -8.006 1.478 17.727 1.00 96.69 88 LYS A N 1
ATOM 720 C CA . LYS A 1 88 ? -9.378 1.558 17.201 1.00 96.69 88 LYS A CA 1
ATOM 721 C C . LYS A 1 88 ? -9.477 0.837 15.869 1.00 96.69 88 LYS A C 1
ATOM 723 O O . LYS A 1 88 ? -8.677 1.097 14.977 1.00 96.69 88 LYS A O 1
ATOM 728 N N . GLN A 1 89 ? -10.473 -0.030 15.730 1.00 97.00 89 GLN A N 1
ATOM 729 C CA . GLN A 1 89 ? -10.694 -0.809 14.517 1.00 97.00 89 GLN A CA 1
ATOM 730 C C . GLN A 1 89 ? -11.827 -0.221 13.683 1.00 97.00 89 GLN A C 1
ATOM 732 O O . GLN A 1 89 ? -12.875 0.156 14.206 1.00 97.00 89 GLN A O 1
ATOM 737 N N . PHE A 1 90 ? -11.619 -0.199 12.374 1.00 95.69 90 PHE A N 1
ATOM 738 C CA . PHE A 1 90 ? -12.562 0.293 11.382 1.00 95.69 90 PHE A CA 1
ATOM 739 C C . PHE A 1 90 ? -12.679 -0.740 10.267 1.00 95.69 90 PHE A C 1
ATOM 741 O O . PHE A 1 90 ? -11.669 -1.283 9.820 1.00 95.69 90 PHE A O 1
ATOM 748 N N . LEU A 1 91 ? -13.897 -0.994 9.796 1.00 97.69 91 LEU A N 1
ATOM 749 C CA . LEU A 1 91 ? -14.114 -1.744 8.565 1.00 97.69 91 LEU A CA 1
ATOM 750 C C . LEU A 1 91 ? -14.324 -0.739 7.434 1.00 97.69 91 LEU A C 1
ATOM 752 O O . LEU A 1 91 ? -15.271 0.043 7.479 1.00 97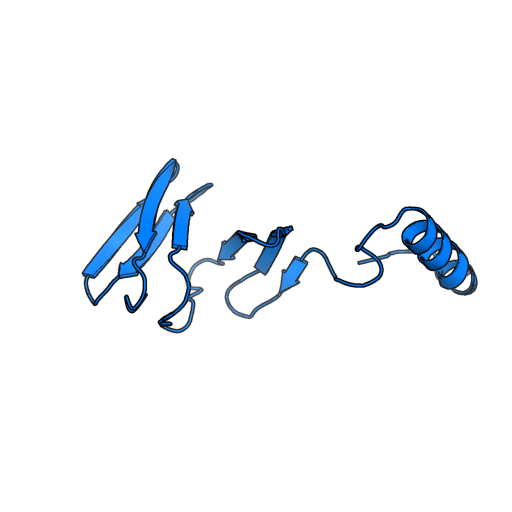.69 91 LEU A O 1
ATOM 756 N N . LEU A 1 92 ? -13.427 -0.747 6.451 1.00 98.00 92 LEU A N 1
ATOM 757 C CA . LEU A 1 92 ? -13.489 0.127 5.286 1.00 98.00 92 LEU A CA 1
ATOM 758 C C . LEU A 1 92 ? -13.829 -0.689 4.041 1.00 98.00 92 LEU A C 1
ATOM 760 O O . LEU A 1 92 ? -13.248 -1.745 3.790 1.00 98.00 92 LEU A O 1
ATOM 764 N N . THR A 1 93 ? -14.757 -0.173 3.252 1.00 98.00 93 THR A N 1
ATOM 765 C CA . THR A 1 93 ? -15.218 -0.712 1.968 1.00 98.00 93 THR A CA 1
ATOM 766 C C . THR A 1 93 ? -14.785 0.208 0.828 1.00 98.00 93 THR A C 1
ATOM 768 O O . THR A 1 93 ? -14.150 1.237 1.061 1.00 98.00 93 THR A O 1
ATOM 771 N N . GLU A 1 94 ? -15.086 -0.173 -0.411 1.00 97.62 94 GLU A N 1
ATOM 772 C CA . GLU A 1 94 ? -14.705 0.574 -1.612 1.00 97.62 94 GLU A CA 1
ATOM 773 C C . GLU A 1 94 ? -14.989 2.077 -1.505 1.00 97.62 94 GLU A C 1
ATOM 775 O O . GLU A 1 94 ? -16.035 2.509 -1.021 1.00 97.62 94 GLU A O 1
ATOM 780 N N . ASN A 1 95 ? -14.025 2.876 -1.964 1.00 97.25 95 ASN A N 1
ATOM 781 C CA . ASN A 1 95 ? -14.042 4.337 -1.937 1.00 97.25 95 ASN A CA 1
ATOM 782 C C . ASN A 1 95 ? -14.041 4.975 -0.529 1.00 97.25 95 ASN A C 1
ATOM 784 O O . ASN A 1 95 ? -14.020 6.200 -0.409 1.00 97.25 95 ASN A O 1
ATOM 788 N N . GLN A 1 96 ? -14.005 4.183 0.548 1.00 98.25 96 GLN A N 1
ATOM 789 C CA . GLN A 1 96 ? -13.749 4.690 1.894 1.00 98.25 96 GLN A CA 1
ATOM 790 C C . GLN A 1 96 ? -12.247 4.829 2.148 1.00 98.25 96 GLN A C 1
ATOM 792 O O . GLN A 1 96 ? -11.408 4.167 1.527 1.00 98.25 96 GLN A O 1
ATOM 797 N N . SER A 1 97 ? -11.902 5.720 3.076 1.00 97.62 97 SER A N 1
ATOM 798 C CA . SER A 1 97 ? -10.514 6.044 3.379 1.00 97.62 97 SER A CA 1
ATOM 799 C C . SER A 1 97 ? -10.284 6.296 4.861 1.00 97.62 97 SER A C 1
ATOM 801 O O . SER A 1 97 ? -11.222 6.569 5.610 1.00 97.62 97 SER A O 1
ATOM 803 N N . THR A 1 98 ? -9.023 6.214 5.272 1.00 97.69 98 THR A N 1
ATOM 804 C CA . THR A 1 98 ? -8.579 6.610 6.607 1.00 97.69 98 THR A CA 1
ATOM 805 C C . THR A 1 98 ? -7.242 7.334 6.539 1.00 97.69 98 THR A C 1
ATOM 807 O O . THR A 1 98 ? -6.373 6.999 5.729 1.00 97.69 98 THR A O 1
ATOM 810 N N . PHE A 1 99 ? -7.090 8.342 7.391 1.00 97.62 99 PHE A N 1
ATOM 811 C CA . PHE A 1 99 ? -5.841 9.061 7.585 1.00 97.62 99 PHE A CA 1
ATOM 812 C C . PHE A 1 99 ? -5.126 8.509 8.816 1.00 97.62 99 PHE A C 1
ATOM 814 O O . PHE A 1 99 ? -5.730 8.361 9.878 1.00 97.62 99 PHE A O 1
ATOM 821 N N . ILE A 1 100 ? -3.834 8.239 8.671 1.00 97.50 100 ILE A N 1
ATOM 822 C CA . ILE A 1 100 ? -2.961 7.720 9.719 1.00 97.50 100 ILE A CA 1
ATOM 823 C C . ILE A 1 100 ? -1.988 8.842 10.098 1.00 97.50 100 ILE A C 1
ATOM 825 O O . ILE A 1 100 ? -1.088 9.170 9.315 1.00 97.50 100 ILE A O 1
ATOM 829 N N . PRO A 1 101 ? -2.164 9.466 11.276 1.00 97.19 101 PRO A N 1
ATOM 830 C CA . PRO A 1 101 ? -1.283 10.526 11.746 1.00 97.19 101 PRO A CA 1
ATOM 831 C C . PRO A 1 101 ? 0.153 10.051 11.990 1.00 97.19 101 PRO A C 1
ATOM 833 O O . PRO A 1 101 ? 0.412 8.875 12.246 1.00 97.19 101 PRO A O 1
ATOM 836 N N . ILE A 1 102 ? 1.088 11.002 11.995 1.00 97.25 102 ILE A N 1
ATOM 837 C CA . ILE A 1 102 ? 2.471 10.753 12.418 1.00 97.25 102 ILE A CA 1
ATOM 838 C C . ILE A 1 102 ? 2.472 10.219 13.855 1.00 97.25 102 ILE A C 1
ATOM 840 O O . ILE A 1 102 ? 1.803 10.771 14.727 1.00 97.25 102 ILE A O 1
ATOM 844 N N . GLY A 1 103 ? 3.244 9.161 14.097 1.00 95.94 103 GLY A N 1
ATOM 845 C CA . GLY A 1 103 ? 3.363 8.532 15.411 1.00 95.94 103 GLY A CA 1
ATOM 846 C C . GLY A 1 103 ? 2.170 7.664 15.815 1.00 95.94 103 GLY A C 1
ATOM 847 O O . GLY A 1 103 ? 2.197 7.106 16.907 1.00 95.94 103 GLY A O 1
ATOM 848 N N . ALA A 1 104 ? 1.150 7.520 14.961 1.00 96.81 104 ALA A N 1
ATOM 849 C CA . ALA A 1 104 ? 0.060 6.587 15.209 1.00 96.81 104 ALA A CA 1
ATOM 850 C C . ALA A 1 104 ? 0.494 5.144 14.918 1.00 96.81 104 ALA A C 1
ATOM 852 O O . ALA A 1 104 ? 1.132 4.858 13.897 1.00 96.81 104 ALA A O 1
ATOM 853 N N . GLU A 1 105 ? 0.116 4.239 15.813 1.00 96.56 105 GLU A N 1
ATOM 854 C CA . GLU A 1 105 ? 0.244 2.800 15.613 1.00 96.56 105 GLU A CA 1
ATOM 855 C C . GLU A 1 105 ? -0.898 2.315 14.705 1.00 96.56 105 GLU A C 1
ATOM 857 O O . GLU A 1 105 ? -2.054 2.672 14.945 1.00 96.56 105 GLU A O 1
ATOM 862 N N . HIS A 1 106 ? -0.590 1.574 13.638 1.00 95.44 106 HIS A N 1
ATOM 863 C CA . HIS A 1 106 ? -1.554 1.141 12.617 1.00 95.44 106 HIS A CA 1
ATOM 864 C C . HIS A 1 106 ? -1.171 -0.170 11.919 1.00 95.44 106 HIS A C 1
ATOM 866 O O . HIS A 1 106 ? 0.036 -0.511 11.903 1.00 95.44 106 HIS A O 1
#

Radius of gyration: 18.13 Å; Cα contacts (8 Å, |Δi|>4): 145; chains: 1; bounding box: 38×33×46 Å

Nearest PDB structures (foldseek):
  7x85-assembly2_C  TM=9.297E-01  e=7.098E-02  Gallus gallus
  5fq0-assembly1_A  TM=9.418E-01  e=1.676E-01  Halomonas sp.
  4q29-assembly1_B  TM=8.683E-01  e=5.035E-02  Photorhabdus laumondii subsp. laumondii TTO1
  5fpx-assembly1_A  TM=9.707E-01  e=8.817E-01  Yersinia enterocolitica subsp. enterocolitica 8081
  6o2d-assembly1_A  TM=5.400E-01  e=5.035E-02  Schizosaccharomyces pombe

Foldseek 3Di:
DDDDDPVVVVCVVVVLVVCVVVVHCVNPDPQWDADPQGIWGFPDDDPVDTDIDTDGDVVGDDDKDAAQPDKDKDAACAAWDWDAWQNDIDIDHHRDMDIHDHGITD

Solvent-accessible surface area (backbone atoms only — not comparable to full-atom values): 6589 Å² total; per-residue (Å²): 121,92,83,74,62,77,93,50,60,80,53,52,60,58,55,46,49,54,34,54,76,68,72,46,60,71,83,79,44,67,59,66,46,80,50,98,32,32,39,41,28,69,76,43,83,56,100,86,51,71,43,71,53,70,48,70,41,92,93,40,68,79,77,80,43,68,36,85,88,48,64,50,76,50,65,35,85,67,66,71,48,80,47,50,50,70,89,44,77,44,82,39,39,56,81,34,69,52,78,42,56,59,61,40,40,61